Protein AF-A0A5N5FMP5-F1 (afdb_monomer_lite)

Foldseek 3Di:
DVVVVVVVPDDCDDVNPPVVVVVVCVVVVHDDDDDDDCADCPPDVPRNHDPVQVVDPQDDPPDDRDPPD

Sequence (69 aa):
MAMNILRENIILRDEYDLVKFIKLVQQAGLFVSLQIGLYVCAQWNFGGFPVWLKYVPGIAFRRTMNLSR

Organism: NCBI:txid2448454

InterPro domains:
  IPR001944 Glycoside hydrolase, family 35 [PTHR23421] (12-64)
  IPR017853 Glycoside hydrolase superfamily [SSF51445] (16-62)
  IPR031330 Glycoside hydrolase 35, catalytic domain [PF01301] (12-64)

Radius of gyration: 16.14 Å; chains: 1; bounding box: 38×32×39 Å

Structure (mmCIF, N/CA/C/O backbone):
data_AF-A0A5N5FMP5-F1
#
_entry.id   AF-A0A5N5FMP5-F1
#
loop_
_atom_site.group_PDB
_atom_site.id
_atom_site.type_symbol
_atom_site.label_atom_id
_atom_site.label_alt_id
_atom_site.label_comp_id
_atom_site.label_asym_id
_atom_site.label_entity_id
_atom_site.label_seq_id
_atom_site.pdbx_PDB_ins_code
_atom_site.Cartn_x
_atom_site.Cartn_y
_atom_site.Cartn_z
_atom_site.occupancy
_atom_site.B_iso_or_equiv
_atom_site.auth_seq_id
_atom_site.auth_comp_id
_atom_site.auth_asym_id
_atom_site.auth_atom_id
_atom_site.pdbx_PDB_model_num
ATOM 1 N N . MET A 1 1 ? -2.271 20.806 -13.923 1.00 46.47 1 MET A N 1
ATOM 2 C CA . MET A 1 1 ? -2.972 19.906 -14.868 1.00 46.47 1 MET A CA 1
ATOM 3 C C . MET A 1 1 ? -2.888 18.436 -14.438 1.00 46.47 1 MET A C 1
ATOM 5 O O . MET A 1 1 ? -3.935 17.843 -14.229 1.00 46.47 1 MET A O 1
ATOM 9 N N . ALA A 1 2 ? -1.697 17.872 -14.178 1.00 49.69 2 ALA A N 1
ATOM 10 C CA . ALA A 1 2 ? -1.536 16.474 -13.727 1.00 49.69 2 ALA A CA 1
ATOM 11 C C . ALA A 1 2 ? -2.256 16.114 -12.402 1.00 49.69 2 ALA A C 1
ATOM 13 O O . ALA A 1 2 ? -2.835 15.039 -12.297 1.00 49.69 2 ALA A O 1
ATOM 14 N N . MET A 1 3 ? -2.297 17.019 -11.411 1.00 46.31 3 MET A N 1
ATOM 15 C CA . MET A 1 3 ? -3.012 16.771 -10.141 1.00 46.31 3 MET A CA 1
ATOM 16 C C . MET A 1 3 ? -4.542 16.678 -10.284 1.00 46.31 3 MET A C 1
ATOM 18 O O . MET A 1 3 ? -5.172 16.024 -9.458 1.00 46.31 3 MET A O 1
ATOM 22 N N . ASN A 1 4 ? -5.143 17.288 -11.314 1.00 44.41 4 ASN A N 1
ATOM 23 C CA . ASN A 1 4 ? -6.592 17.189 -11.536 1.00 44.41 4 ASN A CA 1
ATOM 24 C C . ASN A 1 4 ? -6.970 15.855 -12.194 1.00 44.41 4 ASN A C 1
ATOM 26 O O . ASN A 1 4 ? -7.943 15.241 -11.777 1.00 44.41 4 ASN A O 1
ATOM 30 N N . ILE A 1 5 ? -6.142 15.344 -13.112 1.00 50.50 5 ILE A N 1
ATOM 31 C CA . ILE A 1 5 ? -6.344 14.027 -13.747 1.00 50.50 5 ILE A CA 1
ATOM 32 C C . ILE A 1 5 ? -6.287 12.894 -12.706 1.00 50.50 5 ILE A C 1
ATOM 34 O O . ILE A 1 5 ? -7.041 11.925 -12.787 1.00 50.50 5 ILE A O 1
ATOM 38 N N . LEU A 1 6 ? -5.425 13.024 -11.689 1.00 53.81 6 LEU A N 1
ATOM 39 C CA . LEU A 1 6 ? -5.314 12.035 -10.611 1.00 53.81 6 LEU A CA 1
ATOM 40 C C . LEU A 1 6 ? -6.553 11.991 -9.707 1.00 53.81 6 LEU A C 1
ATOM 42 O O . LEU A 1 6 ? -6.908 10.915 -9.238 1.00 53.81 6 LEU A O 1
ATOM 46 N N . ARG A 1 7 ? -7.229 13.124 -9.471 1.00 55.25 7 ARG A N 1
ATOM 47 C CA . ARG A 1 7 ? -8.451 13.155 -8.648 1.00 55.25 7 ARG A CA 1
ATOM 48 C C . ARG A 1 7 ? -9.640 12.476 -9.322 1.00 55.25 7 ARG A C 1
ATOM 5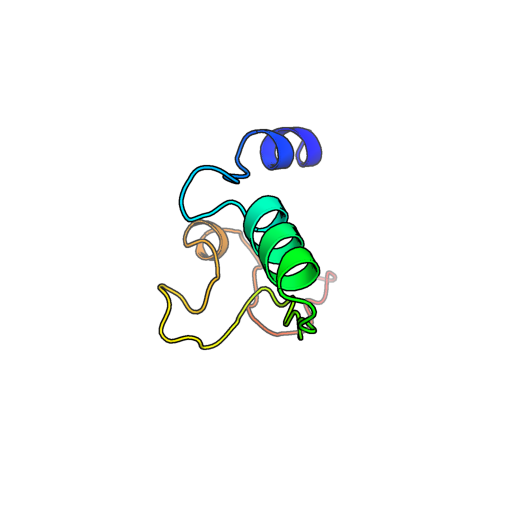0 O O . ARG A 1 7 ? -10.480 11.922 -8.624 1.00 55.25 7 ARG A O 1
ATOM 57 N N . GLU A 1 8 ? -9.688 12.484 -10.648 1.00 58.69 8 GLU A N 1
ATOM 58 C CA . GLU A 1 8 ? -10.809 11.934 -11.421 1.00 58.69 8 GLU A CA 1
ATOM 59 C C . GLU A 1 8 ? -10.753 10.404 -11.596 1.00 58.69 8 GLU A C 1
ATOM 61 O O . GLU A 1 8 ? -11.738 9.804 -12.013 1.00 58.69 8 GLU A O 1
ATOM 66 N N . ASN A 1 9 ? -9.639 9.751 -11.241 1.00 67.06 9 ASN A N 1
ATOM 67 C CA . ASN A 1 9 ? -9.416 8.317 -11.486 1.00 67.06 9 ASN A CA 1
ATOM 68 C C . ASN A 1 9 ? -9.241 7.471 -10.207 1.00 67.06 9 ASN A C 1
ATOM 70 O O . ASN A 1 9 ? -8.817 6.317 -10.282 1.00 67.06 9 ASN A O 1
ATOM 74 N N . ILE A 1 10 ? -9.549 8.018 -9.025 1.00 79.19 10 ILE A N 1
ATOM 75 C CA . ILE A 1 10 ? -9.490 7.276 -7.755 1.00 79.19 10 ILE A CA 1
ATOM 76 C C . ILE A 1 10 ? -10.832 6.580 -7.508 1.00 79.19 10 ILE A C 1
ATOM 78 O O . ILE A 1 10 ? -11.870 7.228 -7.394 1.00 79.19 10 ILE A O 1
ATOM 82 N N . ILE A 1 11 ? -10.806 5.252 -7.390 1.00 80.81 11 ILE A N 1
ATOM 83 C CA . ILE A 1 11 ? -11.991 4.427 -7.133 1.00 80.81 11 ILE A CA 1
ATOM 84 C C . ILE A 1 11 ? -11.995 4.018 -5.654 1.00 80.81 11 ILE A C 1
ATOM 86 O O . ILE A 1 11 ? -11.147 3.242 -5.227 1.00 80.81 11 ILE A O 1
ATOM 90 N N . LEU A 1 12 ? -12.954 4.542 -4.883 1.00 84.44 12 LEU A N 1
ATOM 91 C CA . LEU A 1 12 ? -13.241 4.173 -3.487 1.00 84.44 12 LEU A CA 1
ATOM 92 C C . LEU A 1 12 ? -14.734 3.844 -3.351 1.00 84.44 12 LEU A C 1
ATOM 94 O O . LEU A 1 12 ? -15.490 4.577 -2.716 1.00 84.44 12 LEU A O 1
ATOM 98 N N . ARG A 1 13 ? -15.189 2.804 -4.050 1.00 85.19 13 ARG A N 1
ATOM 99 C CA . ARG A 1 13 ? -16.595 2.373 -4.052 1.00 85.19 13 ARG A CA 1
ATOM 100 C C . ARG A 1 13 ? -16.685 0.886 -3.743 1.00 85.19 13 ARG A C 1
ATOM 102 O O . ARG A 1 13 ? -15.753 0.150 -4.056 1.00 85.19 13 ARG A O 1
ATOM 109 N N . ASP A 1 14 ? -17.804 0.488 -3.147 1.00 87.50 14 ASP A N 1
ATOM 110 C CA . ASP A 1 14 ? -18.156 -0.906 -2.858 1.00 87.50 14 ASP A CA 1
ATOM 111 C C . ASP A 1 14 ? -17.035 -1.654 -2.117 1.00 87.50 14 ASP A C 1
ATOM 113 O O . ASP A 1 14 ? -16.633 -1.221 -1.032 1.00 87.50 14 ASP A O 1
ATOM 117 N N . GLU A 1 15 ? -16.508 -2.749 -2.673 1.00 85.94 15 GLU A N 1
ATOM 118 C CA . GLU A 1 15 ? -15.400 -3.509 -2.079 1.00 85.94 15 GLU A CA 1
ATOM 119 C C . GLU A 1 15 ? -14.062 -2.745 -1.985 1.00 85.94 15 GLU A C 1
ATOM 121 O O . GLU A 1 15 ? -13.166 -3.176 -1.261 1.00 85.94 15 GLU A O 1
ATOM 126 N N . TYR A 1 16 ? -13.919 -1.601 -2.664 1.00 87.12 16 TYR A N 1
ATOM 127 C CA . TYR A 1 16 ? -12.704 -0.777 -2.661 1.00 87.12 16 TYR A CA 1
ATOM 128 C C . TYR A 1 16 ? -12.786 0.435 -1.717 1.00 87.12 16 TYR A C 1
ATOM 130 O O . TYR A 1 16 ? -11.884 1.277 -1.708 1.00 87.12 16 TYR A O 1
ATOM 138 N N . ASP A 1 17 ? -13.847 0.559 -0.913 1.00 91.31 17 ASP A N 1
ATOM 139 C CA . ASP A 1 17 ? -13.980 1.645 0.063 1.00 91.31 17 ASP A CA 1
ATOM 140 C C . ASP A 1 17 ? -13.151 1.380 1.333 1.00 91.31 17 ASP A C 1
ATOM 142 O O . ASP A 1 17 ? -13.610 0.833 2.343 1.00 91.31 17 ASP A O 1
ATOM 146 N N . LEU A 1 18 ? -11.898 1.833 1.284 1.00 91.12 18 LEU A N 1
ATOM 147 C CA . LEU A 1 18 ? -10.971 1.778 2.411 1.00 91.12 18 LEU A CA 1
ATOM 148 C C . LEU A 1 18 ? -11.499 2.524 3.649 1.00 91.12 18 LEU A C 1
ATOM 150 O O . LEU A 1 18 ? -11.282 2.080 4.778 1.00 91.12 18 LEU A O 1
ATOM 154 N N . VAL A 1 19 ? -12.190 3.653 3.462 1.00 92.06 19 VAL A N 1
ATOM 155 C CA . VAL A 1 19 ? -12.674 4.483 4.575 1.00 92.06 19 VAL A CA 1
ATOM 156 C C . VAL A 1 19 ? -13.771 3.745 5.331 1.00 92.06 19 VAL A C 1
ATOM 158 O O . VAL A 1 19 ? -13.764 3.720 6.564 1.00 92.06 19 VAL A O 1
ATOM 161 N N . LYS A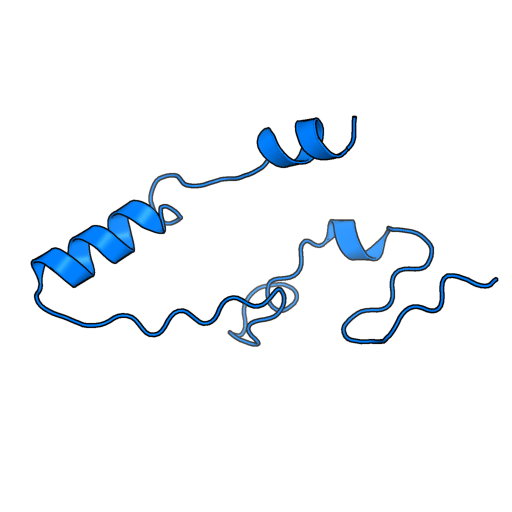 1 20 ? -14.693 3.107 4.604 1.00 92.19 20 LYS A N 1
ATOM 162 C CA . LYS A 1 20 ? -15.728 2.254 5.190 1.00 92.19 20 LYS A CA 1
ATOM 163 C C . LYS A 1 20 ? -15.118 1.074 5.940 1.00 92.19 20 LYS A C 1
ATOM 165 O O . LYS A 1 20 ? -15.521 0.828 7.074 1.00 92.19 20 LYS A O 1
ATOM 170 N N . PHE A 1 21 ? -14.123 0.396 5.366 1.00 92.94 21 PHE A N 1
ATOM 171 C CA . PHE A 1 21 ? -13.446 -0.718 6.035 1.00 92.94 21 PHE A CA 1
ATOM 172 C C . PHE A 1 21 ? -12.812 -0.291 7.367 1.00 92.94 21 PHE A C 1
ATOM 174 O O . PHE A 1 21 ? -13.088 -0.898 8.398 1.00 92.94 21 PHE A O 1
ATOM 181 N N . ILE A 1 22 ? -12.037 0.799 7.383 1.00 93.94 22 ILE A N 1
ATOM 182 C CA . ILE A 1 22 ? -11.382 1.283 8.611 1.00 93.94 22 ILE A CA 1
ATOM 183 C C . ILE A 1 22 ? -12.416 1.659 9.684 1.00 93.94 22 ILE A C 1
ATOM 185 O O . ILE A 1 22 ? -12.236 1.320 10.853 1.00 93.94 22 ILE A O 1
ATOM 189 N N . LYS A 1 23 ? -13.528 2.303 9.300 1.00 94.81 23 LYS A N 1
ATOM 190 C CA . LYS A 1 23 ? -14.622 2.626 10.232 1.00 94.81 23 LYS A CA 1
ATOM 191 C C . LYS A 1 23 ? -15.262 1.375 10.840 1.00 94.81 23 LYS A C 1
ATOM 193 O O . LYS A 1 23 ? -15.574 1.382 12.026 1.00 94.81 23 LYS A O 1
ATOM 198 N N . LEU A 1 24 ? -15.431 0.304 10.064 1.00 95.00 24 LEU A N 1
ATOM 199 C CA . LEU A 1 24 ? -15.954 -0.969 10.572 1.00 95.00 24 LEU A CA 1
ATOM 200 C C . LEU A 1 24 ? -14.985 -1.626 11.564 1.00 95.00 24 LEU A C 1
ATOM 202 O O . LEU A 1 24 ? -15.414 -2.101 12.612 1.00 95.00 24 LEU A O 1
ATOM 206 N N . VAL A 1 25 ? -13.679 -1.602 11.281 1.00 95.81 25 VAL A N 1
ATOM 207 C CA . VAL A 1 25 ? -12.659 -2.128 12.206 1.00 95.81 25 VAL A CA 1
ATOM 208 C C . VAL A 1 25 ? -12.656 -1.337 13.521 1.00 95.81 25 VAL A C 1
ATOM 210 O O . VAL A 1 25 ? -12.602 -1.936 14.595 1.00 95.81 25 VAL A O 1
ATOM 213 N N . GLN A 1 26 ? -12.811 -0.008 13.452 1.00 96.00 26 GLN A N 1
ATOM 214 C CA . GLN A 1 26 ? -12.969 0.842 14.635 1.00 96.00 26 GLN A CA 1
ATOM 215 C C . GLN A 1 26 ? -14.229 0.479 15.440 1.00 96.00 26 GLN A C 1
ATOM 217 O O . GLN A 1 26 ? -14.161 0.385 16.663 1.00 96.00 26 GLN A O 1
ATOM 222 N N . GLN A 1 27 ? -15.368 0.251 14.777 1.00 96.56 27 GLN A N 1
ATOM 223 C CA . GLN A 1 27 ? -16.614 -0.168 15.437 1.00 96.56 27 GLN A CA 1
ATOM 224 C C . GLN A 1 27 ? -16.495 -1.541 16.110 1.00 96.56 27 GLN A C 1
ATOM 226 O O . GLN A 1 27 ? -17.106 -1.765 17.150 1.00 96.56 27 GLN A O 1
ATOM 231 N N . ALA A 1 28 ? -15.680 -2.437 15.552 1.00 95.81 28 ALA A N 1
ATOM 232 C CA . ALA A 1 28 ? -15.370 -3.734 16.144 1.00 95.81 28 ALA A CA 1
ATOM 233 C C . ALA A 1 28 ? -14.359 -3.659 17.310 1.00 95.81 28 ALA A C 1
ATOM 235 O O . ALA A 1 28 ? -14.042 -4.690 17.899 1.00 95.81 28 ALA A O 1
ATOM 236 N N . GLY A 1 29 ? -13.835 -2.471 17.646 1.00 96.06 29 GLY A N 1
ATOM 237 C CA . GLY A 1 29 ? -12.848 -2.287 18.717 1.00 96.06 29 GLY A CA 1
ATOM 238 C C . GLY A 1 29 ? -11.454 -2.830 18.383 1.00 96.06 29 GLY A C 1
ATOM 239 O O . GLY A 1 29 ? -10.673 -3.120 19.286 1.00 96.06 29 GLY A O 1
ATOM 240 N N . LEU A 1 30 ? -11.145 -2.995 17.095 1.00 96.75 30 LEU A N 1
ATOM 241 C CA . LEU A 1 30 ? -9.886 -3.551 16.601 1.00 96.75 30 LEU A CA 1
ATOM 242 C C . LEU A 1 30 ? -8.932 -2.449 16.113 1.00 96.75 30 LEU A C 1
ATOM 244 O O . LEU A 1 30 ? -9.332 -1.321 15.820 1.00 96.75 30 LEU A O 1
ATOM 248 N N . PHE A 1 31 ? -7.654 -2.804 15.972 1.00 92.88 31 PHE A N 1
ATOM 249 C CA . PHE A 1 31 ? -6.615 -1.932 15.422 1.00 92.88 31 PHE A CA 1
ATOM 250 C C . PHE A 1 31 ? -6.273 -2.309 13.975 1.00 92.88 31 PHE A C 1
ATOM 252 O O . PHE A 1 31 ? -6.315 -3.480 13.600 1.00 92.88 31 PHE A O 1
ATOM 259 N N . VAL A 1 32 ? -5.893 -1.316 13.166 1.00 93.62 32 VAL A N 1
ATOM 260 C CA . VAL A 1 32 ? -5.478 -1.502 11.765 1.00 93.62 32 VAL A CA 1
ATOM 261 C C . VAL A 1 32 ? -3.981 -1.241 11.631 1.00 93.62 32 VAL A C 1
ATOM 263 O O . VAL A 1 32 ? -3.506 -0.158 11.964 1.00 93.62 32 VAL A O 1
ATOM 266 N N . SER A 1 33 ? -3.243 -2.20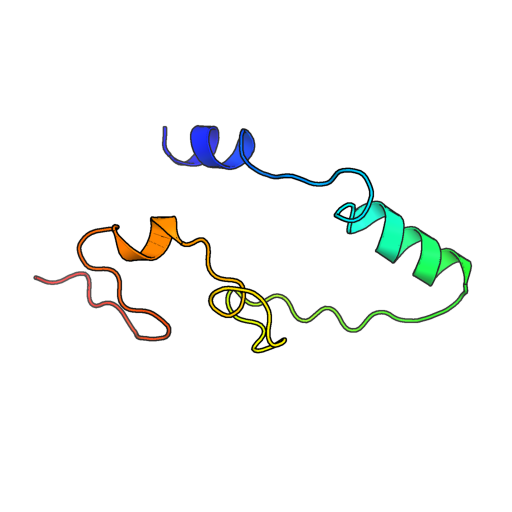3 11.072 1.00 90.81 33 SER A N 1
ATOM 267 C CA . SER A 1 33 ? -1.900 -1.961 10.532 1.00 90.81 33 SER A CA 1
ATOM 268 C C . SER A 1 33 ? -2.020 -1.667 9.038 1.00 90.81 33 SER A C 1
ATOM 270 O O . SER A 1 33 ? -2.286 -2.564 8.239 1.00 90.81 33 SER A O 1
ATOM 272 N N . LEU A 1 34 ? -1.889 -0.393 8.659 1.00 89.06 34 LEU A N 1
ATOM 273 C CA . LEU A 1 34 ? -2.061 0.045 7.276 1.00 89.06 34 LEU A CA 1
ATOM 274 C C . LEU A 1 34 ? -0.706 0.114 6.558 1.00 89.06 34 LEU A C 1
ATOM 276 O O . LEU A 1 34 ? 0.103 1.006 6.810 1.00 89.06 34 LEU A O 1
ATOM 280 N N . GLN A 1 35 ? -0.465 -0.815 5.634 1.00 86.31 35 GLN A N 1
ATOM 281 C CA . GLN A 1 35 ? 0.760 -0.865 4.831 1.00 86.31 35 GLN A CA 1
ATOM 282 C C . GLN A 1 35 ? 0.613 -0.027 3.554 1.00 86.31 35 GLN A C 1
ATOM 284 O O . GLN A 1 35 ? 0.308 -0.541 2.479 1.00 86.31 35 GLN A O 1
ATOM 289 N N . ILE A 1 36 ? 0.821 1.287 3.675 1.00 82.88 36 ILE A N 1
ATOM 290 C CA . ILE A 1 36 ? 0.754 2.208 2.533 1.00 82.88 36 ILE A CA 1
ATOM 291 C C . ILE A 1 36 ? 2.058 2.122 1.733 1.00 82.88 36 ILE A C 1
ATOM 293 O O . ILE A 1 36 ? 3.069 2.726 2.087 1.00 82.88 36 ILE A O 1
ATOM 297 N N . GLY A 1 37 ? 2.027 1.389 0.624 1.00 80.25 37 GLY A N 1
ATOM 298 C CA . GLY A 1 37 ? 3.113 1.340 -0.346 1.00 80.25 37 GLY A CA 1
ATOM 299 C C . GLY A 1 37 ? 2.580 1.101 -1.752 1.00 80.25 37 GLY A C 1
ATOM 300 O O . GLY A 1 37 ? 1.604 0.384 -1.935 1.00 80.25 37 GLY A O 1
ATOM 301 N N . LEU A 1 38 ? 3.240 1.676 -2.763 1.00 70.00 38 LEU A N 1
ATOM 302 C CA . LEU A 1 38 ? 2.861 1.471 -4.172 1.00 70.00 38 LEU A CA 1
ATOM 303 C C . LEU A 1 38 ? 3.023 0.016 -4.634 1.00 70.00 38 LEU A C 1
ATOM 305 O O . LEU A 1 38 ? 2.475 -0.377 -5.658 1.00 70.00 38 LEU A O 1
ATOM 309 N N . TYR A 1 39 ? 3.791 -0.776 -3.887 1.00 75.25 39 TYR A N 1
ATOM 310 C CA . TYR A 1 39 ? 3.890 -2.205 -4.098 1.00 75.25 39 TYR A CA 1
ATOM 311 C C . TYR A 1 39 ? 3.700 -2.932 -2.785 1.00 75.25 39 TYR A C 1
ATOM 313 O O . TYR A 1 39 ? 4.425 -2.673 -1.822 1.00 75.25 39 TYR A O 1
ATOM 321 N N . VAL A 1 40 ? 2.769 -3.875 -2.801 1.00 76.31 40 VAL A N 1
ATOM 322 C CA . VAL A 1 40 ? 2.301 -4.602 -1.618 1.00 76.31 40 VAL A CA 1
ATOM 323 C C . VAL A 1 40 ? 2.605 -6.095 -1.683 1.00 76.31 40 VAL A C 1
ATOM 325 O O . VAL A 1 40 ? 2.311 -6.806 -0.734 1.00 76.31 40 VAL A O 1
ATOM 328 N N . CYS A 1 41 ? 3.231 -6.588 -2.765 1.00 69.94 41 CYS A N 1
ATOM 329 C CA . CYS A 1 41 ? 3.651 -7.994 -2.900 1.00 69.94 41 CYS A CA 1
ATOM 330 C C . CYS A 1 41 ? 2.514 -9.021 -2.672 1.00 69.94 41 CYS A C 1
ATOM 332 O O . CYS A 1 41 ? 2.780 -10.207 -2.510 1.00 69.94 41 CYS A O 1
ATOM 334 N N . ALA A 1 42 ? 1.252 -8.578 -2.644 1.00 69.12 42 ALA A N 1
ATOM 335 C CA . ALA A 1 42 ? 0.106 -9.327 -2.127 1.00 69.12 42 ALA A CA 1
ATOM 336 C C . ALA A 1 42 ? -0.452 -10.351 -3.133 1.00 69.12 42 ALA A C 1
ATOM 338 O O . ALA A 1 42 ? -1.652 -10.598 -3.156 1.00 69.12 42 ALA A O 1
ATOM 339 N N . GLN A 1 43 ? 0.395 -10.850 -4.048 1.00 74.50 43 GLN A N 1
ATOM 340 C CA . GLN A 1 43 ? 0.000 -11.589 -5.264 1.00 74.50 43 GLN A CA 1
ATOM 341 C C . GLN A 1 43 ? -1.067 -10.871 -6.107 1.00 74.50 43 GLN A C 1
ATOM 343 O O . GLN A 1 43 ? -1.705 -11.456 -6.977 1.00 74.50 43 GLN A O 1
ATOM 348 N N . TRP A 1 44 ? -1.216 -9.567 -5.885 1.00 74.88 44 TRP A N 1
ATOM 349 C CA . TRP A 1 44 ? -2.108 -8.715 -6.643 1.00 74.88 44 TRP A CA 1
ATOM 350 C C . TRP A 1 44 ? -1.484 -8.363 -7.991 1.00 74.88 44 TRP A C 1
ATOM 352 O O . TRP A 1 44 ? -0.256 -8.265 -8.114 1.00 74.88 44 TRP A O 1
ATOM 362 N N . ASN A 1 45 ? -2.329 -8.133 -8.996 1.00 74.38 45 ASN A N 1
ATOM 363 C CA . ASN A 1 45 ? -1.900 -7.807 -10.353 1.00 74.38 45 ASN A CA 1
ATOM 364 C C . ASN A 1 45 ? -0.837 -6.693 -10.356 1.00 74.38 45 ASN A C 1
ATOM 366 O O . ASN A 1 45 ? -1.008 -5.641 -9.737 1.00 74.38 45 ASN A O 1
ATOM 370 N N . PHE A 1 46 ? 0.292 -6.971 -11.019 1.00 75.75 46 PHE A N 1
ATOM 371 C CA . PHE A 1 46 ? 1.468 -6.094 -11.124 1.00 75.75 46 PHE A CA 1
ATOM 372 C C . PHE A 1 46 ? 2.007 -5.567 -9.772 1.00 75.75 46 PHE A C 1
ATOM 374 O O . PHE A 1 46 ? 2.582 -4.483 -9.680 1.00 75.75 46 PHE A O 1
ATOM 381 N N . GLY A 1 47 ? 1.823 -6.340 -8.695 1.00 76.62 47 GLY A N 1
ATOM 382 C CA . GLY A 1 47 ? 2.302 -6.012 -7.351 1.00 76.62 47 GLY A CA 1
ATOM 383 C C . GLY A 1 47 ? 1.584 -4.833 -6.691 1.00 76.62 47 GLY A C 1
ATOM 384 O O . GLY A 1 47 ? 2.056 -4.362 -5.658 1.00 76.62 47 GLY A O 1
ATOM 385 N N . GLY A 1 48 ? 0.468 -4.369 -7.267 1.00 81.06 48 GLY A N 1
ATOM 386 C CA . GLY A 1 48 ? -0.260 -3.166 -6.850 1.00 81.06 48 GLY A CA 1
ATOM 387 C C . GLY A 1 48 ? 0.051 -1.919 -7.686 1.00 81.06 48 GLY A C 1
ATOM 388 O O . GLY A 1 48 ? -0.638 -0.911 -7.544 1.00 81.06 48 GLY A O 1
ATOM 389 N N . PHE A 1 49 ? 1.032 -1.976 -8.595 1.00 82.88 49 PHE A N 1
ATOM 390 C CA . PHE A 1 49 ? 1.294 -0.861 -9.500 1.00 82.88 49 PHE A CA 1
ATOM 391 C C . PHE A 1 49 ? 0.222 -0.778 -10.598 1.00 82.88 49 PHE A C 1
ATOM 393 O O . PHE A 1 49 ? -0.148 -1.797 -11.187 1.00 82.88 49 PHE A O 1
ATOM 400 N N . PRO A 1 50 ? -0.231 0.429 -10.967 1.00 83.75 50 PRO A N 1
ATOM 401 C CA . PRO A 1 50 ? -1.042 0.601 -12.163 1.00 83.75 50 PRO A CA 1
ATOM 402 C C . PRO A 1 50 ? -0.246 0.246 -13.426 1.00 83.75 50 PRO A C 1
ATOM 404 O O . PRO A 1 50 ? 0.881 0.705 -13.607 1.00 83.75 50 PRO A O 1
ATOM 407 N N . VAL A 1 51 ? -0.835 -0.534 -14.337 1.00 84.12 51 VAL A N 1
ATOM 408 C CA . VAL A 1 51 ? -0.153 -1.013 -15.559 1.00 84.12 51 VAL A CA 1
ATOM 409 C C . VAL A 1 51 ? 0.329 0.137 -16.449 1.00 84.12 51 VAL A C 1
ATOM 411 O O . VAL A 1 51 ? 1.411 0.057 -17.031 1.00 84.12 51 VAL A O 1
ATOM 414 N N . TRP A 1 52 ? -0.429 1.236 -16.517 1.00 80.62 52 TRP A N 1
ATOM 415 C CA . TRP A 1 52 ? -0.061 2.415 -17.306 1.00 80.62 52 TRP A CA 1
ATOM 416 C C . TRP A 1 52 ? 1.264 3.048 -16.856 1.00 80.62 52 TRP A C 1
ATOM 418 O O . TRP A 1 52 ? 1.956 3.662 -17.666 1.00 80.62 52 TRP A O 1
ATOM 428 N N . LEU A 1 53 ? 1.668 2.833 -15.597 1.00 82.62 53 LEU A N 1
ATOM 429 C CA . LEU A 1 53 ? 2.903 3.375 -15.035 1.00 82.62 53 LEU A CA 1
ATOM 430 C C . LEU A 1 53 ? 4.153 2.821 -15.737 1.00 82.62 53 LEU A C 1
ATOM 432 O O . LEU A 1 53 ? 5.184 3.482 -15.738 1.00 82.62 53 LEU A O 1
ATOM 436 N N . LYS A 1 54 ? 4.062 1.648 -16.385 1.00 81.62 54 LYS A N 1
ATOM 437 C CA . LYS A 1 54 ? 5.148 1.051 -17.184 1.00 81.62 54 LYS A CA 1
ATOM 438 C C . LYS A 1 54 ? 5.493 1.868 -18.433 1.00 81.62 54 LYS A C 1
ATOM 440 O O . LYS A 1 54 ? 6.629 1.809 -18.892 1.00 81.62 54 LYS A O 1
ATOM 445 N N . TYR A 1 55 ? 4.530 2.594 -18.994 1.00 84.75 55 TYR A N 1
ATOM 446 C CA . TYR A 1 55 ? 4.704 3.305 -20.265 1.00 84.75 55 TYR A CA 1
ATOM 447 C C . TYR A 1 55 ? 5.179 4.750 -20.085 1.00 84.75 55 TYR A C 1
ATOM 449 O O . TYR A 1 55 ? 5.358 5.461 -21.069 1.00 84.75 55 TYR A O 1
ATOM 457 N N . VAL A 1 56 ? 5.400 5.190 -18.843 1.00 85.50 56 VAL A N 1
ATOM 458 C CA . VAL A 1 56 ? 5.934 6.520 -18.545 1.00 85.50 56 VAL A CA 1
ATOM 459 C C . VAL A 1 56 ? 7.437 6.544 -18.872 1.00 85.50 56 VAL A C 1
ATOM 461 O O . VAL A 1 56 ? 8.195 5.763 -18.289 1.00 85.50 56 VAL A O 1
ATOM 464 N N . PRO A 1 57 ? 7.906 7.417 -19.784 1.00 84.31 57 PRO A N 1
ATOM 465 C CA . PRO A 1 57 ? 9.326 7.521 -20.109 1.00 84.31 57 PRO A CA 1
ATOM 466 C C . PRO A 1 57 ? 10.173 7.844 -18.872 1.00 84.31 57 PRO A C 1
ATOM 468 O O . PRO A 1 57 ? 9.794 8.679 -18.054 1.00 84.31 57 PRO A O 1
ATOM 471 N N . GLY A 1 58 ? 11.322 7.179 -18.727 1.00 80.88 58 GLY A N 1
ATOM 472 C CA . GLY A 1 58 ? 12.239 7.391 -17.600 1.00 80.88 58 GLY A CA 1
ATOM 473 C C . GLY A 1 58 ? 11.832 6.712 -16.286 1.00 80.88 58 GLY A C 1
ATOM 474 O O . GLY A 1 58 ? 12.561 6.827 -15.303 1.00 80.88 58 GLY A O 1
ATOM 475 N N . ILE A 1 59 ? 10.716 5.969 -16.248 1.00 82.69 59 ILE A N 1
ATOM 476 C CA . ILE A 1 59 ? 10.266 5.289 -15.030 1.00 82.69 59 ILE A CA 1
ATOM 477 C C . ILE A 1 59 ? 11.214 4.141 -14.640 1.00 82.69 59 ILE A C 1
ATOM 479 O O . ILE A 1 59 ? 11.520 3.233 -15.416 1.00 82.69 59 ILE A O 1
ATOM 483 N N . ALA A 1 60 ? 11.654 4.145 -13.386 1.00 80.12 60 ALA A N 1
ATOM 484 C CA . ALA A 1 60 ? 12.364 3.041 -12.759 1.00 80.12 60 ALA A CA 1
ATOM 485 C C . ALA A 1 60 ? 11.618 2.586 -11.497 1.00 80.12 60 ALA A C 1
ATOM 487 O O . ALA A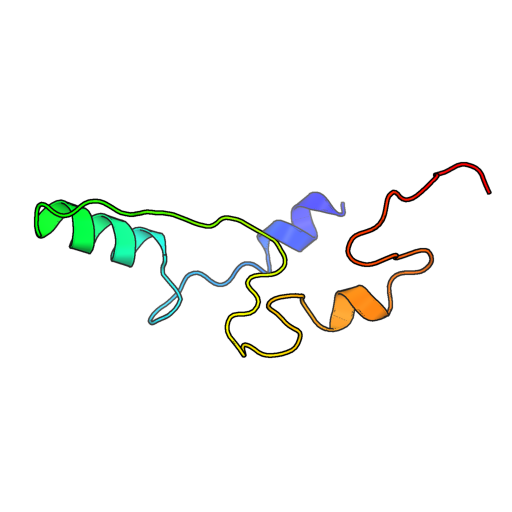 1 60 ? 11.600 3.276 -10.479 1.00 80.12 60 ALA A O 1
ATOM 488 N N . PHE A 1 61 ? 11.007 1.401 -11.542 1.00 80.44 61 PHE A N 1
ATOM 489 C CA . PHE A 1 61 ? 10.331 0.838 -10.372 1.00 80.44 61 PHE A CA 1
ATOM 490 C C . PHE A 1 61 ? 11.335 0.547 -9.250 1.00 80.44 61 PHE A C 1
ATOM 492 O O . PHE A 1 61 ? 12.379 -0.055 -9.500 1.00 80.44 61 PHE A O 1
ATOM 499 N N . ARG A 1 62 ? 10.996 0.955 -8.017 1.00 78.38 62 ARG A N 1
ATOM 500 C CA . ARG A 1 62 ? 11.763 0.670 -6.786 1.00 78.38 62 ARG A CA 1
ATOM 501 C C . ARG A 1 62 ? 13.244 1.088 -6.853 1.00 78.38 62 ARG A C 1
ATOM 503 O O . ARG A 1 62 ? 14.100 0.416 -6.285 1.00 78.38 62 ARG A O 1
ATOM 510 N N . ARG A 1 63 ? 13.556 2.183 -7.555 1.00 76.88 63 ARG A N 1
ATOM 511 C CA . ARG A 1 63 ? 14.916 2.734 -7.685 1.00 76.88 63 ARG A CA 1
ATOM 512 C C . ARG A 1 63 ? 14.924 4.250 -7.508 1.00 76.88 63 ARG A C 1
ATOM 514 O O . ARG A 1 63 ? 13.930 4.912 -7.795 1.00 76.88 63 ARG A O 1
ATOM 521 N N . THR A 1 64 ? 16.066 4.791 -7.090 1.00 71.94 64 THR A N 1
ATOM 522 C CA . THR A 1 64 ? 16.331 6.234 -7.118 1.00 71.94 64 THR A CA 1
ATOM 523 C C . THR A 1 64 ? 16.424 6.689 -8.573 1.00 71.94 64 THR A C 1
ATOM 525 O O . THR A 1 64 ? 17.308 6.241 -9.304 1.00 71.94 64 THR A O 1
ATOM 528 N N . MET A 1 65 ? 15.508 7.555 -9.011 1.00 58.75 65 MET A N 1
ATOM 529 C CA . MET A 1 65 ? 15.605 8.208 -10.319 1.00 58.75 65 MET A CA 1
ATOM 530 C C . MET A 1 65 ? 16.469 9.462 -10.185 1.00 58.75 65 MET A C 1
ATOM 532 O O . MET A 1 65 ? 16.128 10.367 -9.429 1.00 58.75 65 MET A O 1
ATOM 536 N N . ASN A 1 66 ? 17.581 9.516 -10.920 1.00 66.56 66 ASN A N 1
ATOM 537 C CA . ASN A 1 66 ? 18.348 10.748 -11.082 1.00 66.56 66 ASN A CA 1
ATOM 538 C C . ASN A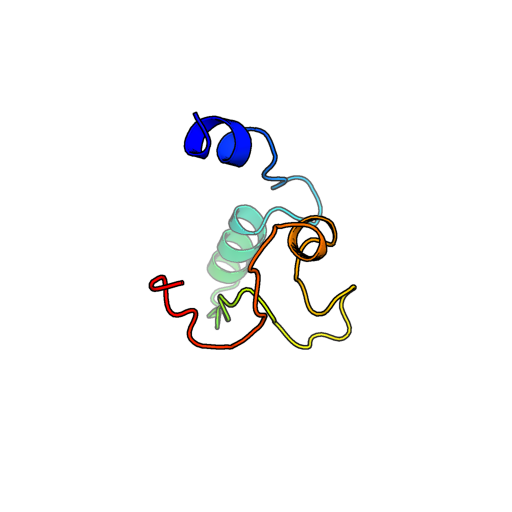 1 66 ? 17.733 11.562 -12.223 1.00 66.56 66 ASN A C 1
ATOM 540 O O . ASN A 1 66 ? 17.691 11.097 -13.358 1.00 66.56 66 ASN A O 1
ATOM 544 N N . LEU A 1 67 ? 17.290 12.781 -11.913 1.00 60.03 67 LEU A N 1
ATOM 545 C CA . LEU A 1 67 ? 16.692 13.737 -12.858 1.00 60.03 67 LEU A CA 1
ATOM 546 C C . LEU A 1 67 ? 17.732 14.467 -13.733 1.00 60.03 67 LEU A C 1
ATOM 548 O O . LEU A 1 67 ? 17.401 15.433 -14.410 1.00 60.03 67 LEU A O 1
ATOM 552 N N . SER A 1 68 ? 18.991 14.028 -13.717 1.00 61.25 68 SER A N 1
ATOM 553 C CA . SER A 1 6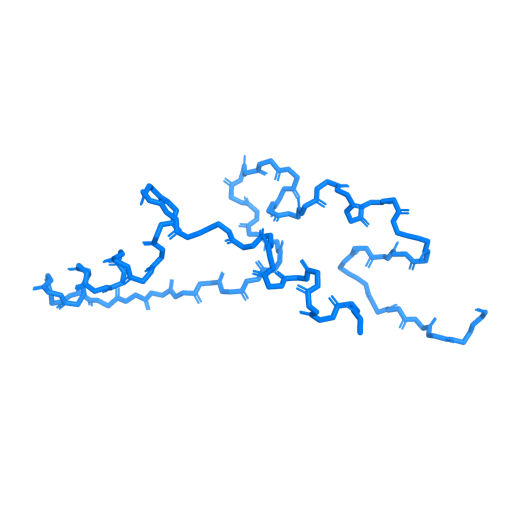8 ? 20.090 14.613 -14.486 1.00 61.25 68 SER A CA 1
ATOM 554 C C . SER A 1 68 ? 20.503 13.687 -15.636 1.00 61.25 68 SER A C 1
ATOM 556 O O . SER A 1 68 ? 21.531 13.008 -15.551 1.00 61.25 68 SER A O 1
ATOM 558 N N . ARG A 1 69 ? 19.680 13.609 -16.683 1.00 46.62 69 ARG A N 1
ATOM 559 C CA . ARG A 1 69 ? 20.074 13.180 -18.032 1.00 46.62 69 ARG A CA 1
ATOM 560 C C . ARG A 1 69 ? 19.029 13.598 -19.051 1.00 46.62 69 ARG A C 1
ATOM 562 O O . ARG A 1 69 ? 17.832 13.414 -18.748 1.00 46.62 69 ARG A O 1
#

pLDDT: mean 78.42, std 14.22, range [44.41, 96.75]

Secondary structure (DSSP, 8-state):
-HHHHHHTT---SGGG-HHHHHHHHHHTT--------S---SS-GGGG--GGGGGSTT--TTSPPP---